Protein AF-A0A924XJH0-F1 (afdb_monomer_lite)

Foldseek 3Di:
DDDDDPDDPPPPPPPDDDPVNVVVVVVVVVVVLVVLVVVLVVVFADDPVVVVVCVVVVHDDTDADELVPQCPDPDPAHSRQQFADPVVRDSHAPPQTQWGHYPNDIFGDGPDPGGDDDD

pLDDT: mean 82.14, std 17.83, range [37.0, 98.0]

Secondary structure (DSSP, 8-state):
------------------HHHHHHHHHHHHHHHHHHHHHHHHHHSPPHHHHHHHHHTT--------HHHHTTSS--STTTT-EEBTTTTB--TTS--SEEEETTEEEES-TTT--B---

Structure (mmCIF, N/CA/C/O backbone):
data_AF-A0A924XJH0-F1
#
_entry.id   AF-A0A924XJH0-F1
#
loop_
_atom_site.group_PDB
_atom_site.id
_atom_site.type_symbol
_atom_site.label_atom_id
_atom_site.label_alt_id
_atom_site.label_comp_id
_atom_site.label_asym_id
_atom_site.label_entity_id
_atom_site.label_seq_id
_atom_site.pdbx_PDB_ins_code
_atom_site.Cartn_x
_atom_site.Cartn_y
_atom_site.Cartn_z
_atom_site.occupancy
_atom_site.B_iso_or_equiv
_atom_site.auth_seq_id
_atom_site.auth_comp_id
_atom_site.auth_asym_id
_atom_site.auth_atom_id
_atom_site.pdbx_PDB_model_num
ATOM 1 N N . MET A 1 1 ? -15.716 31.394 68.797 1.00 43.38 1 MET A N 1
ATOM 2 C CA . MET A 1 1 ? -15.976 32.170 67.557 1.00 43.38 1 MET A CA 1
ATOM 3 C C . MET A 1 1 ? -14.640 32.305 66.837 1.00 43.38 1 MET A C 1
ATOM 5 O O . MET A 1 1 ? -13.740 32.835 67.453 1.00 43.38 1 MET A O 1
ATOM 9 N N . LYS A 1 2 ? -14.359 31.819 65.630 1.00 39.81 2 LYS A N 1
ATOM 10 C CA . LYS A 1 2 ? -15.144 31.306 64.503 1.00 39.81 2 LYS A CA 1
ATOM 11 C C . LYS A 1 2 ? -14.285 30.222 63.829 1.00 39.81 2 LYS A C 1
ATOM 13 O O . LYS A 1 2 ? -13.094 30.437 63.633 1.00 39.81 2 LYS A O 1
ATOM 18 N N . LEU A 1 3 ? -14.887 29.084 63.495 1.00 43.22 3 LEU A N 1
ATOM 19 C CA . LEU A 1 3 ? -14.270 28.036 62.685 1.00 43.22 3 LEU A CA 1
ATOM 20 C C . LEU A 1 3 ? -14.500 28.417 61.211 1.00 43.22 3 LEU A C 1
ATOM 22 O O . LEU A 1 3 ? -15.648 28.465 60.773 1.00 43.22 3 LEU A O 1
ATOM 26 N N . PHE A 1 4 ? -13.447 28.763 60.469 1.00 45.06 4 PHE A N 1
ATOM 27 C CA . PHE A 1 4 ? -13.532 29.011 59.025 1.00 45.06 4 PHE A CA 1
ATOM 28 C C . PHE A 1 4 ? -13.363 27.676 58.293 1.00 45.06 4 PHE A C 1
ATOM 30 O O . PHE A 1 4 ? -12.250 27.195 58.103 1.00 45.06 4 PHE A O 1
ATOM 37 N N . ALA A 1 5 ? -14.479 27.059 57.910 1.00 48.72 5 ALA A N 1
ATOM 38 C CA . ALA A 1 5 ? -14.482 25.933 56.986 1.00 48.72 5 ALA A CA 1
ATOM 39 C C . ALA A 1 5 ? -14.410 26.481 55.553 1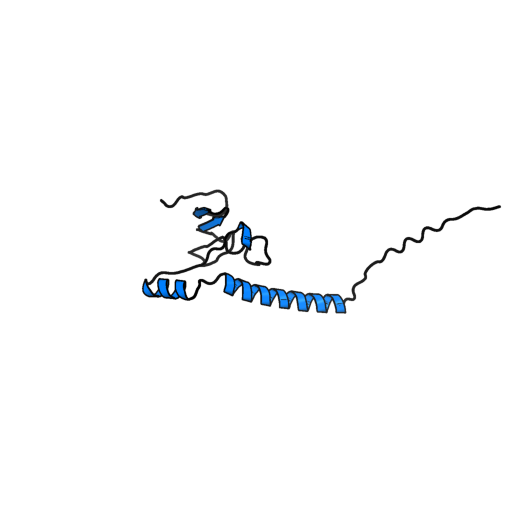.00 48.72 5 ALA A C 1
ATOM 41 O O . ALA A 1 5 ? -15.391 27.008 55.031 1.00 48.72 5 ALA A O 1
ATOM 42 N N . VAL A 1 6 ? -13.237 26.388 54.925 1.00 48.25 6 VAL A N 1
ATOM 43 C CA . VAL A 1 6 ? -13.082 26.623 53.485 1.00 48.25 6 VAL A CA 1
ATOM 44 C C . VAL A 1 6 ? -13.465 25.328 52.774 1.00 48.25 6 VAL A C 1
ATOM 46 O O . VAL A 1 6 ? -12.708 24.361 52.749 1.00 48.25 6 VAL A O 1
ATOM 49 N N . LEU A 1 7 ? -14.689 25.298 52.251 1.00 47.56 7 LEU A N 1
ATOM 50 C CA . LEU A 1 7 ? -15.220 24.208 51.443 1.00 47.56 7 LEU A CA 1
ATOM 51 C C . LEU A 1 7 ? -14.574 24.266 50.047 1.00 47.56 7 LEU A C 1
ATOM 53 O O . LEU A 1 7 ? -14.949 25.085 49.211 1.00 47.56 7 LEU A O 1
ATOM 57 N N . LEU A 1 8 ? -13.580 23.410 49.806 1.00 53.09 8 LEU A N 1
ATOM 58 C CA . LEU A 1 8 ? -12.998 23.175 48.483 1.00 53.09 8 LEU A CA 1
ATOM 59 C C . LEU A 1 8 ? -14.023 22.440 47.605 1.00 53.09 8 LEU A C 1
ATOM 61 O O . LEU A 1 8 ? -14.167 21.221 47.679 1.00 53.09 8 LEU A O 1
ATOM 65 N N . LEU A 1 9 ? -14.749 23.194 46.777 1.00 46.56 9 LEU A N 1
ATOM 66 C CA . LEU A 1 9 ? -15.644 22.653 45.756 1.00 46.56 9 LEU A CA 1
ATOM 67 C C . LEU A 1 9 ? -14.801 22.130 44.577 1.00 46.56 9 LEU A C 1
ATOM 69 O O . LEU A 1 9 ? -14.505 22.851 43.625 1.00 46.56 9 LEU A O 1
ATOM 73 N N . PHE A 1 10 ? -14.383 20.866 44.645 1.00 53.16 10 PHE A N 1
ATOM 74 C CA . PHE A 1 10 ? -13.844 20.148 43.489 1.00 53.16 10 PHE A CA 1
ATOM 75 C C . PHE A 1 10 ? -14.993 19.837 42.517 1.00 53.16 10 PHE A C 1
ATOM 77 O O . PHE A 1 10 ? -15.672 18.819 42.637 1.00 53.16 10 PHE A O 1
ATOM 84 N N . ILE A 1 11 ? -15.227 20.719 41.541 1.00 52.72 11 ILE A N 1
ATOM 85 C CA . ILE A 1 11 ? -16.097 20.421 40.395 1.00 52.72 11 ILE A CA 1
ATOM 86 C C . ILE A 1 11 ? -15.292 19.549 39.428 1.00 52.72 11 ILE A C 1
ATOM 88 O O . ILE A 1 11 ? -14.645 20.032 38.502 1.00 52.72 11 ILE A O 1
ATOM 92 N N . GLY A 1 12 ? -15.303 18.240 39.671 1.00 52.09 12 GLY A N 1
ATOM 93 C CA . GLY A 1 12 ? -14.865 17.259 38.687 1.00 52.09 12 GLY A CA 1
ATOM 94 C C . GLY A 1 12 ? -15.862 17.227 37.530 1.00 52.09 12 GLY A C 1
ATOM 95 O O . GLY A 1 12 ? -16.918 16.608 37.640 1.00 52.09 12 GLY A O 1
ATOM 96 N N . PHE A 1 13 ? -15.544 17.891 36.418 1.00 49.75 13 PHE A N 1
ATOM 97 C CA . PHE A 1 13 ? -16.281 17.745 35.162 1.00 49.75 13 PHE A CA 1
ATOM 98 C C . PHE A 1 13 ? -16.102 16.314 34.634 1.00 49.75 13 PHE A C 1
ATOM 100 O O . PHE A 1 13 ? -15.171 16.009 33.894 1.00 49.75 13 PHE A O 1
ATOM 107 N N . SER A 1 14 ? -17.004 15.412 35.017 1.00 55.25 14 SER A N 1
ATOM 108 C CA . SER A 1 14 ? -17.133 14.114 34.358 1.00 55.25 14 SER A CA 1
ATOM 109 C C . SER A 1 14 ? -17.872 14.333 33.041 1.00 55.25 14 SER A C 1
ATOM 111 O O . SER A 1 14 ? -19.095 14.470 33.026 1.00 55.25 14 SER A O 1
ATOM 113 N N . VAL A 1 15 ? -17.139 14.407 31.928 1.00 64.44 15 VAL A N 1
ATOM 114 C CA . VAL A 1 15 ? -17.736 14.477 30.586 1.00 64.44 15 VAL A CA 1
ATOM 115 C C . VAL A 1 15 ? -18.411 13.135 30.292 1.00 64.44 15 VAL A C 1
ATOM 117 O O . VAL A 1 15 ? -17.798 12.202 29.779 1.00 64.44 15 VAL A O 1
ATOM 120 N N . SER A 1 16 ? -19.688 13.014 30.650 1.00 72.62 16 SER A N 1
ATOM 121 C CA . SER A 1 16 ? -20.510 11.867 30.271 1.00 72.62 16 SER A CA 1
ATOM 122 C C . SER A 1 16 ? -21.034 12.080 28.854 1.00 72.62 16 SER A C 1
ATOM 124 O O . SER A 1 16 ? -21.908 12.909 28.614 1.00 72.62 16 SER A O 1
ATOM 126 N N . VAL A 1 17 ? -20.481 11.342 27.892 1.00 82.56 17 VAL A N 1
ATOM 127 C CA . VAL A 1 17 ? -20.972 11.318 26.507 1.00 82.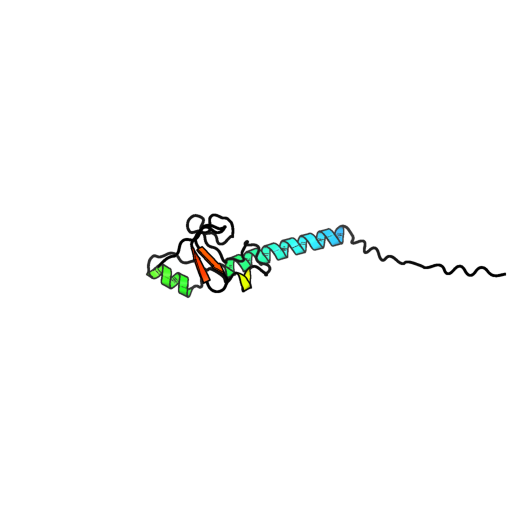56 17 VAL A CA 1
ATOM 128 C C . VAL A 1 17 ? -22.175 10.382 26.419 1.00 82.56 17 VAL A C 1
ATOM 130 O O . VAL A 1 17 ? -22.092 9.226 26.837 1.00 82.56 17 VAL A O 1
ATOM 133 N N . SER A 1 18 ? -23.285 10.860 25.846 1.00 91.12 18 SER A N 1
ATOM 134 C CA . SER A 1 18 ? -24.490 10.039 25.670 1.00 91.12 18 SER A CA 1
ATOM 135 C C . SER A 1 18 ? -24.223 8.815 24.781 1.00 91.12 18 SER A C 1
ATOM 137 O O . SER A 1 18 ? -23.398 8.868 23.863 1.00 91.12 18 SER A O 1
ATOM 139 N N . ALA A 1 19 ? -24.957 7.720 25.007 1.00 91.94 19 ALA A N 1
ATOM 140 C CA . ALA A 1 19 ? -24.873 6.527 24.160 1.00 91.94 19 ALA A CA 1
ATOM 141 C C . ALA A 1 19 ? -25.138 6.857 22.678 1.00 91.94 19 ALA A C 1
ATOM 143 O O . ALA A 1 19 ? -24.412 6.386 21.805 1.00 91.94 19 ALA A O 1
ATOM 144 N N . GLN A 1 20 ? -26.093 7.754 22.402 1.00 93.56 20 GLN A N 1
ATOM 145 C CA . GLN A 1 20 ? -26.399 8.211 21.045 1.00 93.56 20 GLN A CA 1
ATOM 146 C C . GLN A 1 20 ? -25.224 8.960 20.403 1.00 93.56 20 GLN A C 1
ATOM 148 O O . GLN A 1 20 ? -24.913 8.746 19.232 1.00 93.56 20 GLN A O 1
ATOM 153 N N . THR A 1 21 ? -24.553 9.836 21.155 1.00 95.25 21 THR A N 1
ATOM 154 C CA . THR A 1 21 ? -23.374 10.564 20.665 1.00 95.25 21 THR A CA 1
ATOM 155 C C . THR A 1 21 ? -22.229 9.600 20.354 1.00 95.25 21 THR A C 1
ATOM 157 O O . THR A 1 21 ? -21.586 9.736 19.315 1.00 95.25 21 THR A O 1
ATOM 160 N N . ARG A 1 22 ? -22.003 8.596 21.213 1.00 95.56 22 ARG A N 1
ATOM 161 C CA . ARG A 1 22 ? -20.997 7.547 20.986 1.00 95.56 22 ARG A CA 1
ATOM 162 C C . ARG A 1 22 ? -21.304 6.732 19.730 1.00 95.56 22 ARG A C 1
ATOM 164 O O . ARG A 1 22 ? -20.403 6.513 18.928 1.00 95.56 22 ARG A O 1
ATOM 171 N N . GLN A 1 23 ? -22.559 6.328 19.545 1.00 96.19 23 GLN A N 1
ATOM 172 C CA . GLN A 1 23 ? -22.982 5.545 18.386 1.00 96.19 23 GLN A CA 1
ATOM 173 C C . GLN A 1 23 ? -22.759 6.311 17.074 1.00 96.19 23 GLN A C 1
ATOM 175 O O . GLN A 1 23 ? -22.122 5.794 16.160 1.00 96.19 23 GLN A O 1
ATOM 180 N N . LYS A 1 24 ? -23.167 7.586 17.018 1.00 97.38 24 LYS A N 1
ATOM 181 C CA . LYS A 1 24 ? -22.909 8.453 15.855 1.00 97.38 24 LYS A CA 1
ATOM 182 C C . LYS A 1 24 ? -21.415 8.638 15.578 1.00 97.38 24 LYS A C 1
ATOM 184 O O . LYS A 1 24 ? -20.997 8.660 14.423 1.00 97.38 24 LYS A O 1
ATOM 189 N N . ALA A 1 25 ? -20.602 8.789 16.626 1.00 97.31 25 ALA A N 1
ATOM 190 C CA . ALA A 1 25 ? -19.153 8.906 16.477 1.00 97.31 25 ALA A CA 1
ATOM 191 C C . ALA A 1 25 ? -18.537 7.622 15.902 1.00 97.31 25 ALA A C 1
ATOM 193 O O . ALA A 1 25 ? -17.671 7.707 15.036 1.00 97.31 25 ALA A O 1
ATOM 194 N N . LEU A 1 26 ? -19.014 6.450 16.334 1.00 97.56 26 LEU A N 1
ATOM 195 C CA . LEU A 1 26 ? -18.563 5.155 15.827 1.00 97.56 26 LEU A CA 1
ATOM 196 C C . LEU A 1 26 ? -18.934 4.954 14.352 1.00 97.56 26 LEU A C 1
ATOM 198 O O . LEU A 1 26 ? -18.095 4.531 13.562 1.00 97.56 26 LEU A O 1
ATOM 202 N N . GLU A 1 27 ? -20.162 5.296 13.965 1.00 98.00 27 GLU A N 1
ATOM 203 C CA . GLU A 1 27 ? -20.605 5.242 12.566 1.00 98.00 27 GLU A CA 1
ATOM 204 C C . GLU A 1 27 ? -19.735 6.131 11.674 1.00 98.00 27 GLU A C 1
ATOM 206 O O . GLU A 1 27 ? -19.203 5.663 10.666 1.00 98.00 27 GLU A O 1
ATOM 211 N N . LYS A 1 28 ? -19.508 7.383 12.090 1.00 98.00 28 LYS A N 1
ATOM 212 C CA . LYS A 1 28 ? -18.630 8.312 11.370 1.00 98.00 28 LYS A CA 1
ATOM 213 C C . LYS A 1 28 ? -17.191 7.802 11.294 1.00 98.00 28 LYS A C 1
ATOM 215 O O . LYS A 1 28 ? -16.561 7.913 10.249 1.00 98.00 28 LYS A O 1
ATOM 220 N N . PHE A 1 29 ? -16.664 7.252 12.386 1.00 96.25 29 PHE A N 1
ATOM 221 C CA . PHE A 1 29 ? -15.314 6.693 12.424 1.00 96.25 29 PHE A CA 1
ATOM 222 C C . PHE A 1 29 ? -15.153 5.535 11.432 1.00 96.25 29 PHE A C 1
ATOM 224 O O . PHE A 1 29 ? -14.190 5.508 10.671 1.00 96.25 29 PHE A O 1
ATOM 231 N N . ASN A 1 30 ? -16.116 4.612 11.395 1.00 96.44 30 ASN A N 1
ATOM 232 C CA . ASN A 1 30 ? -16.090 3.480 10.471 1.00 96.44 30 ASN A CA 1
ATOM 233 C C . ASN A 1 30 ? -16.200 3.922 9.007 1.00 96.44 30 ASN A C 1
ATOM 235 O O . ASN A 1 30 ? -15.549 3.338 8.142 1.00 96.44 30 ASN A O 1
ATOM 239 N N . ASP A 1 31 ? -16.999 4.952 8.728 1.00 97.81 31 ASP A N 1
ATOM 240 C CA . ASP A 1 31 ? -17.096 5.506 7.380 1.00 97.81 31 ASP A CA 1
ATOM 241 C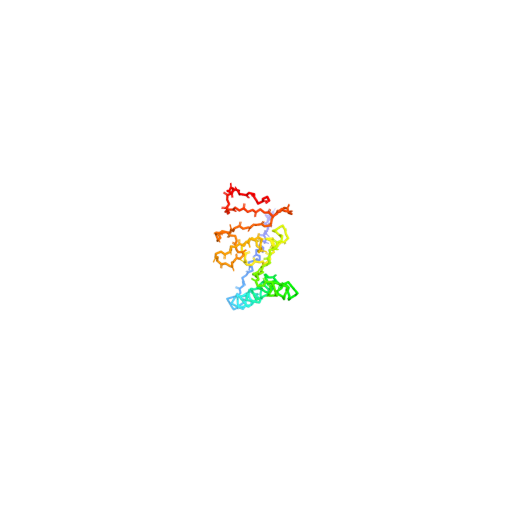 C . ASP A 1 31 ? -15.776 6.150 6.935 1.00 97.81 31 ASP A C 1
ATOM 243 O O . ASP A 1 31 ? -15.255 5.826 5.869 1.00 97.81 31 ASP A O 1
ATOM 247 N N . LEU A 1 32 ? -15.167 6.970 7.797 1.00 96.56 32 LEU A N 1
ATOM 248 C CA . LEU A 1 32 ? -13.854 7.566 7.540 1.00 96.56 32 LEU A CA 1
ATOM 249 C C . LEU A 1 32 ? -12.771 6.504 7.343 1.00 96.56 32 LEU A C 1
ATOM 251 O O . LEU A 1 32 ? -11.943 6.636 6.445 1.00 96.56 32 LEU A O 1
ATOM 255 N N . LYS A 1 33 ? -12.799 5.431 8.139 1.00 94.50 33 LYS A N 1
ATOM 256 C CA . LYS A 1 33 ? -11.883 4.302 7.983 1.00 94.50 33 LYS A CA 1
ATOM 257 C C . LYS A 1 33 ? -12.024 3.656 6.603 1.00 94.50 33 LYS A C 1
ATOM 259 O O . LYS A 1 33 ? -11.022 3.450 5.929 1.00 94.50 33 LYS A O 1
ATOM 264 N N . ARG A 1 34 ? -13.252 3.401 6.142 1.00 94.50 34 ARG A N 1
ATOM 265 C CA . ARG A 1 34 ? -13.498 2.841 4.803 1.00 94.50 34 ARG A CA 1
ATOM 266 C C . ARG A 1 34 ? -12.993 3.769 3.696 1.00 94.50 34 ARG A C 1
ATOM 268 O O . ARG A 1 34 ? -12.408 3.303 2.723 1.00 94.50 34 ARG A O 1
ATOM 275 N N . GLN A 1 35 ? -13.216 5.075 3.833 1.00 94.94 35 GLN A N 1
ATOM 276 C CA . GLN A 1 35 ? -12.705 6.054 2.872 1.00 94.94 35 GLN A CA 1
ATOM 277 C C . GLN A 1 35 ? -11.171 6.053 2.844 1.00 94.94 35 GLN A C 1
ATOM 279 O O . GLN A 1 35 ? -10.592 6.036 1.759 1.00 94.94 35 GLN A O 1
ATOM 284 N N . ALA A 1 36 ? -10.521 6.002 4.010 1.00 93.19 36 ALA A N 1
ATOM 285 C CA . ALA A 1 36 ? -9.069 5.901 4.114 1.00 93.19 36 ALA A CA 1
ATOM 286 C C . ALA A 1 36 ? -8.535 4.628 3.437 1.00 93.19 36 ALA A C 1
ATOM 288 O O . ALA A 1 36 ? -7.618 4.727 2.630 1.00 93.19 36 ALA A O 1
ATOM 289 N N . GLU A 1 37 ? -9.164 3.469 3.660 1.00 91.88 37 GLU A N 1
ATOM 290 C CA . GLU A 1 37 ? -8.787 2.199 3.016 1.00 91.88 37 GLU A CA 1
ATOM 291 C C . GLU A 1 37 ? -8.880 2.257 1.479 1.00 91.88 37 GLU A C 1
ATOM 293 O O . GLU A 1 37 ? -8.060 1.664 0.776 1.00 91.88 37 GLU A O 1
ATOM 298 N N . ILE A 1 38 ? -9.871 2.968 0.926 1.00 94.75 38 ILE A N 1
ATOM 299 C CA . ILE A 1 38 ? -9.995 3.162 -0.529 1.00 94.75 38 ILE A CA 1
ATOM 300 C C . ILE A 1 38 ? -8.854 4.039 -1.051 1.00 94.75 38 ILE A C 1
ATOM 302 O O . ILE A 1 38 ? -8.232 3.697 -2.056 1.00 94.75 38 ILE A O 1
ATOM 306 N N . GLN A 1 39 ? -8.573 5.155 -0.375 1.00 95.06 39 GLN A N 1
ATOM 307 C CA . GLN A 1 39 ? -7.501 6.067 -0.783 1.00 95.06 39 GLN A CA 1
ATOM 308 C C . GLN A 1 39 ? -6.127 5.407 -0.670 1.00 95.06 39 GLN A C 1
ATOM 310 O O . GLN A 1 39 ? -5.307 5.530 -1.574 1.00 95.06 39 GLN A O 1
ATOM 315 N N . GLU A 1 40 ? -5.895 4.646 0.393 1.00 93.31 40 GLU A N 1
ATOM 316 C CA . GLU A 1 40 ? -4.668 3.883 0.592 1.00 93.31 40 GLU A CA 1
ATOM 317 C C . GLU A 1 40 ? -4.412 2.903 -0.554 1.00 93.31 40 GLU A C 1
ATOM 319 O O . GLU A 1 40 ? -3.315 2.892 -1.111 1.00 93.31 40 GLU A O 1
ATOM 324 N N . LYS A 1 41 ? -5.431 2.149 -0.989 1.00 92.31 41 LYS A N 1
ATOM 325 C CA . LYS A 1 41 ? -5.300 1.263 -2.156 1.00 92.31 41 LYS A CA 1
ATOM 326 C C . LYS A 1 41 ? -4.862 2.022 -3.403 1.00 92.31 41 LYS A C 1
ATOM 328 O O . LYS A 1 41 ? -3.997 1.534 -4.116 1.00 92.31 41 LYS A O 1
ATOM 333 N N . ILE A 1 42 ? -5.417 3.208 -3.651 1.00 94.38 42 ILE A N 1
ATOM 334 C CA . ILE A 1 42 ? -5.026 4.050 -4.791 1.00 94.38 42 ILE A CA 1
ATOM 335 C C . ILE A 1 42 ? -3.567 4.502 -4.653 1.00 94.38 42 ILE A C 1
ATOM 337 O O . ILE A 1 42 ? -2.815 4.451 -5.623 1.00 94.38 42 ILE A O 1
ATOM 341 N N . ILE A 1 43 ? -3.140 4.897 -3.450 1.00 93.50 43 ILE A N 1
ATOM 342 C CA . ILE A 1 43 ? -1.757 5.317 -3.194 1.00 93.50 43 ILE A CA 1
ATOM 343 C C . ILE A 1 43 ? -0.770 4.155 -3.391 1.00 93.50 43 ILE A C 1
ATOM 345 O O . ILE A 1 43 ? 0.348 4.387 -3.844 1.00 93.50 43 ILE A O 1
ATOM 349 N N . LEU A 1 44 ? -1.164 2.914 -3.106 1.00 93.38 44 LEU A N 1
ATOM 350 C CA . LEU A 1 44 ? -0.321 1.727 -3.294 1.00 93.38 44 LEU A CA 1
ATOM 351 C C . LEU A 1 44 ? -0.277 1.210 -4.743 1.00 93.38 44 LEU A C 1
ATOM 353 O O . LEU A 1 44 ? 0.550 0.353 -5.053 1.00 93.38 44 LEU A O 1
ATOM 357 N N . LEU A 1 45 ? -1.126 1.711 -5.644 1.00 94.38 45 LEU A N 1
ATOM 358 C CA . LEU A 1 45 ? -1.073 1.329 -7.055 1.00 94.38 45 LEU A CA 1
ATOM 359 C C . LEU A 1 45 ? 0.091 2.024 -7.783 1.00 94.38 45 LEU A C 1
ATOM 361 O O . LEU A 1 45 ? 0.405 3.172 -7.470 1.00 94.38 45 LEU A O 1
ATOM 365 N N . PRO A 1 46 ? 0.718 1.372 -8.778 1.00 95.19 46 PRO A N 1
ATOM 366 C CA . PRO A 1 46 ? 1.648 2.026 -9.701 1.00 95.19 46 PRO A CA 1
ATOM 367 C C . PRO A 1 46 ? 1.015 3.215 -10.436 1.00 95.19 46 PRO A C 1
ATOM 369 O O . PRO A 1 46 ? -0.207 3.285 -10.580 1.00 95.19 46 PRO A O 1
ATOM 372 N N . GLU A 1 47 ? 1.838 4.135 -10.950 1.00 96.12 47 GLU A N 1
ATOM 373 C CA . GLU A 1 47 ? 1.331 5.158 -11.873 1.00 96.12 47 GLU A CA 1
ATOM 374 C C . GLU A 1 47 ? 0.952 4.524 -13.215 1.00 96.12 47 GLU A C 1
ATOM 376 O O . GLU A 1 47 ? 1.557 3.540 -13.642 1.00 96.12 47 GLU A O 1
ATOM 381 N N . GLU A 1 48 ? -0.007 5.130 -13.918 1.00 96.75 48 GLU A N 1
ATOM 382 C CA . GLU A 1 48 ? -0.458 4.681 -15.243 1.00 96.75 48 GLU A CA 1
ATOM 383 C C . GLU A 1 48 ? 0.713 4.526 -16.225 1.00 96.75 48 GLU A C 1
ATOM 385 O O . GLU A 1 48 ? 0.845 3.499 -16.884 1.00 96.75 48 GLU A O 1
ATOM 390 N N . LYS A 1 49 ? 1.647 5.486 -16.231 1.00 97.38 49 LYS A N 1
ATOM 391 C CA . LYS A 1 49 ? 2.841 5.438 -17.090 1.00 97.38 49 LYS A CA 1
ATOM 392 C C . LYS A 1 49 ? 3.734 4.218 -16.808 1.00 97.38 49 LYS A C 1
ATOM 394 O O . LYS A 1 49 ? 4.302 3.649 -17.741 1.00 97.38 49 LYS A O 1
ATOM 399 N N . ASP A 1 50 ? 3.867 3.825 -15.538 1.00 97.00 50 ASP A N 1
ATOM 400 C CA . ASP A 1 50 ? 4.717 2.707 -15.122 1.00 97.00 50 ASP A CA 1
ATOM 401 C C . ASP A 1 50 ? 4.032 1.384 -15.479 1.00 97.00 50 ASP A C 1
ATOM 403 O O . ASP A 1 50 ? 4.672 0.451 -15.963 1.00 97.00 50 ASP A O 1
ATOM 407 N N . PHE A 1 51 ? 2.708 1.334 -15.310 1.00 96.12 51 PHE A N 1
ATOM 408 C CA . PHE A 1 51 ? 1.876 0.211 -15.727 1.00 96.12 51 PHE A CA 1
ATOM 409 C C . PHE A 1 51 ? 1.909 -0.014 -17.243 1.00 96.12 51 PHE A C 1
ATOM 411 O O . PHE A 1 51 ? 2.117 -1.143 -17.696 1.00 96.12 51 PHE A O 1
ATOM 418 N N . ASP A 1 52 ? 1.788 1.048 -18.036 1.00 97.50 52 ASP A N 1
ATOM 419 C CA . ASP A 1 52 ? 1.881 0.979 -19.495 1.00 97.50 52 ASP A CA 1
ATOM 420 C C . ASP A 1 52 ? 3.263 0.511 -19.959 1.00 97.50 52 ASP A C 1
ATOM 422 O O . ASP A 1 52 ? 3.381 -0.307 -20.879 1.00 97.50 52 ASP A O 1
ATOM 426 N N . ALA A 1 53 ? 4.328 1.013 -19.327 1.00 97.31 53 ALA A N 1
ATOM 427 C CA . ALA A 1 53 ? 5.698 0.607 -19.625 1.00 97.31 53 ALA A CA 1
ATOM 428 C C . ALA A 1 53 ? 5.935 -0.876 -19.303 1.00 97.31 53 ALA A C 1
ATOM 430 O O . ALA A 1 53 ? 6.520 -1.592 -20.119 1.00 97.31 53 ALA A O 1
ATOM 431 N N . ALA A 1 54 ? 5.442 -1.341 -18.154 1.00 96.69 54 ALA A N 1
ATOM 432 C CA . ALA A 1 54 ? 5.537 -2.734 -17.734 1.00 96.69 54 ALA A CA 1
ATOM 433 C C . ALA A 1 54 ? 4.752 -3.668 -18.667 1.00 96.69 54 ALA A C 1
ATOM 435 O O . ALA A 1 54 ? 5.270 -4.698 -19.103 1.00 96.69 54 ALA A O 1
ATOM 436 N N . THR A 1 55 ? 3.545 -3.259 -19.068 1.00 96.75 55 THR A N 1
ATOM 437 C CA . THR A 1 55 ? 2.690 -4.015 -19.994 1.00 96.75 55 THR A CA 1
ATOM 438 C C . THR A 1 55 ? 3.369 -4.214 -21.348 1.00 96.75 55 THR A C 1
ATOM 440 O O . THR A 1 55 ? 3.403 -5.330 -21.863 1.00 96.75 55 THR A O 1
ATOM 443 N N . LYS A 1 56 ? 3.986 -3.164 -21.908 1.00 97.69 56 LYS A N 1
ATOM 444 C CA . LYS A 1 56 ? 4.739 -3.251 -23.176 1.00 97.69 56 LYS A CA 1
ATOM 445 C C . LYS A 1 56 ? 5.913 -4.229 -23.109 1.00 97.69 56 LYS A C 1
ATOM 447 O O . LYS A 1 56 ? 6.277 -4.808 -24.127 1.00 97.69 56 LYS A O 1
ATOM 452 N N . GLN A 1 57 ? 6.503 -4.397 -21.929 1.00 97.31 57 GLN A N 1
ATOM 453 C CA . GLN A 1 57 ? 7.634 -5.295 -21.690 1.00 97.31 57 GLN A CA 1
ATOM 454 C C . GLN A 1 57 ? 7.204 -6.686 -21.205 1.00 97.31 57 GLN A C 1
ATOM 456 O O . GLN A 1 57 ? 8.060 -7.538 -20.984 1.00 97.31 57 GLN A O 1
ATOM 461 N N . ASN A 1 58 ? 5.896 -6.933 -21.059 1.00 96.75 58 ASN A N 1
ATOM 462 C CA . ASN A 1 58 ? 5.344 -8.163 -20.496 1.00 96.75 58 ASN A CA 1
ATOM 463 C C . ASN A 1 58 ? 5.920 -8.497 -19.102 1.00 96.75 58 ASN A C 1
ATOM 465 O O . ASN A 1 58 ? 6.250 -9.646 -18.807 1.00 96.75 58 ASN A O 1
ATOM 469 N N . VAL A 1 59 ? 6.055 -7.479 -18.244 1.00 95.19 59 VAL A N 1
ATOM 470 C CA . VAL A 1 59 ? 6.508 -7.616 -16.851 1.00 95.19 59 VAL A CA 1
ATOM 471 C C . VAL A 1 59 ? 5.451 -7.104 -15.873 1.00 95.19 59 VAL A C 1
ATOM 473 O O . VAL A 1 59 ? 4.575 -6.318 -16.229 1.00 95.19 59 VAL A O 1
ATOM 476 N N . GLY A 1 60 ? 5.525 -7.559 -14.621 1.00 91.94 60 GLY A N 1
ATOM 477 C CA . GLY A 1 60 ? 4.711 -7.016 -13.533 1.00 91.94 60 GLY A CA 1
ATOM 478 C C . GLY A 1 60 ? 5.287 -5.708 -12.991 1.00 91.94 60 GLY A C 1
ATOM 479 O O . GLY A 1 60 ? 6.496 -5.490 -13.040 1.00 91.94 60 GLY A O 1
ATOM 480 N N . VAL A 1 61 ? 4.426 -4.862 -12.427 1.00 95.12 61 VAL A N 1
ATOM 481 C CA . VAL A 1 61 ? 4.822 -3.633 -11.730 1.00 95.12 61 VAL A CA 1
ATOM 482 C C . VAL A 1 61 ? 4.107 -3.531 -10.388 1.00 95.12 61 VAL A C 1
ATOM 484 O O . VAL A 1 61 ? 2.951 -3.932 -10.247 1.00 95.12 61 VAL A O 1
ATOM 487 N N . PHE A 1 62 ? 4.806 -2.997 -9.395 1.00 93.94 62 PHE A N 1
ATOM 488 C CA . PHE A 1 62 ? 4.281 -2.693 -8.071 1.00 93.94 62 PHE A CA 1
ATOM 489 C C . PHE A 1 62 ? 4.923 -1.401 -7.563 1.00 93.94 62 PHE A C 1
ATOM 491 O O . PHE A 1 62 ? 5.949 -0.960 -8.082 1.00 93.94 62 PHE A O 1
ATOM 498 N N . ARG A 1 63 ? 4.309 -0.789 -6.550 1.00 94.38 63 ARG A N 1
ATOM 499 C CA . ARG A 1 63 ? 4.837 0.397 -5.878 1.00 94.38 63 ARG A CA 1
ATOM 500 C C . ARG A 1 63 ? 5.313 0.015 -4.483 1.00 94.38 63 ARG A C 1
ATOM 502 O O . ARG A 1 63 ? 4.625 -0.710 -3.768 1.00 94.38 63 ARG A O 1
ATOM 509 N N . ILE A 1 64 ? 6.471 0.543 -4.109 1.00 92.88 64 ILE A N 1
ATOM 510 C CA . ILE A 1 64 ? 7.013 0.471 -2.755 1.00 92.88 64 ILE A CA 1
ATOM 511 C C . ILE A 1 64 ? 7.188 1.897 -2.231 1.00 92.88 64 ILE A C 1
ATOM 513 O O . ILE A 1 64 ? 7.612 2.787 -2.973 1.00 92.88 64 ILE A O 1
ATOM 517 N N . LEU A 1 65 ? 6.795 2.134 -0.983 1.00 93.69 65 LEU A N 1
ATOM 518 C CA . LEU A 1 65 ? 6.778 3.465 -0.378 1.00 93.69 65 LEU A CA 1
ATOM 519 C C . LEU A 1 65 ? 7.871 3.602 0.693 1.00 93.69 65 LEU A C 1
ATOM 521 O O . LEU A 1 65 ? 8.101 2.656 1.438 1.00 93.69 65 LEU A O 1
ATOM 525 N N . PRO A 1 66 ? 8.546 4.759 0.825 1.00 92.62 66 PRO A N 1
ATOM 526 C CA . PRO A 1 66 ? 9.537 4.961 1.879 1.00 92.62 66 PRO A CA 1
ATOM 527 C C . PRO A 1 66 ? 8.932 4.830 3.280 1.00 92.62 66 PRO A C 1
ATOM 529 O O . PRO A 1 66 ? 8.080 5.633 3.681 1.00 92.62 66 PRO A O 1
ATOM 532 N N . ARG A 1 67 ? 9.406 3.852 4.057 1.00 91.00 67 ARG A N 1
ATOM 533 C CA . ARG A 1 67 ? 8.872 3.553 5.391 1.00 91.00 67 ARG A CA 1
ATOM 534 C C . ARG A 1 67 ? 8.830 4.774 6.310 1.00 91.00 67 ARG A C 1
ATOM 536 O O . ARG A 1 67 ? 7.842 5.004 7.000 1.00 91.00 67 ARG A O 1
ATOM 543 N N . GLU A 1 68 ? 9.872 5.598 6.297 1.00 90.44 68 GLU A N 1
ATOM 544 C CA . GLU A 1 68 ? 10.019 6.750 7.197 1.00 90.44 68 GLU A CA 1
ATOM 545 C C . GLU A 1 68 ? 8.938 7.816 6.994 1.00 90.44 68 GLU A C 1
ATOM 547 O O . GLU A 1 68 ? 8.666 8.592 7.915 1.00 90.44 68 GLU A O 1
ATOM 552 N N . ILE A 1 69 ? 8.348 7.848 5.796 1.00 90.12 69 ILE A N 1
ATOM 553 C CA . ILE A 1 69 ? 7.320 8.803 5.388 1.00 90.12 69 ILE A CA 1
ATOM 554 C C . ILE A 1 69 ? 5.928 8.223 5.658 1.00 90.12 69 ILE A C 1
ATOM 556 O O . ILE A 1 69 ? 5.078 8.919 6.213 1.00 90.12 69 ILE A O 1
ATOM 560 N N . TYR A 1 70 ? 5.697 6.955 5.302 1.00 90.62 70 TYR A N 1
ATOM 561 C CA . TYR A 1 70 ? 4.346 6.387 5.238 1.00 90.62 70 TYR A CA 1
ATOM 562 C C . TYR A 1 70 ? 3.962 5.488 6.433 1.00 90.62 70 TYR A C 1
ATOM 564 O O . TYR A 1 70 ? 2.778 5.403 6.751 1.00 90.62 70 TYR A O 1
ATOM 572 N N . ASP A 1 71 ? 4.914 4.902 7.176 1.00 87.12 71 ASP A N 1
ATOM 573 C CA . ASP A 1 71 ? 4.638 4.027 8.345 1.00 87.12 71 ASP A CA 1
ATOM 574 C C . ASP A 1 71 ? 4.087 4.803 9.559 1.00 87.12 71 ASP A C 1
ATOM 576 O O . ASP A 1 71 ? 3.426 4.252 10.432 1.00 87.12 71 ASP A O 1
ATOM 580 N N . LYS A 1 72 ? 4.335 6.117 9.624 1.00 82.19 72 LYS A N 1
ATOM 581 C CA . LYS A 1 72 ? 3.857 6.990 10.716 1.00 82.19 72 LYS A CA 1
ATOM 582 C C . LYS A 1 72 ? 2.465 7.586 10.457 1.00 82.19 72 LYS A C 1
ATOM 584 O O . LYS A 1 72 ? 1.986 8.376 11.269 1.00 82.19 72 LYS A O 1
ATOM 589 N N . GLY A 1 73 ? 1.864 7.283 9.306 1.00 75.88 73 GLY A N 1
ATOM 590 C CA . GLY A 1 73 ? 0.616 7.882 8.840 1.00 75.88 73 GLY A CA 1
ATOM 591 C C . GLY A 1 73 ? -0.646 7.126 9.262 1.00 75.88 73 GLY A C 1
ATOM 592 O O . GLY A 1 73 ? -0.628 6.254 10.123 1.00 75.88 73 GLY A O 1
ATOM 593 N N . LEU A 1 74 ? -1.760 7.461 8.606 1.00 75.81 74 LEU A N 1
ATOM 594 C CA . LEU A 1 74 ? -3.053 6.770 8.740 1.00 75.81 74 LEU A CA 1
ATOM 595 C C . LEU A 1 74 ? -3.154 5.512 7.855 1.00 75.81 74 LEU A C 1
ATOM 597 O O . LEU A 1 74 ? -4.261 5.054 7.582 1.00 75.81 74 LEU A O 1
ATOM 601 N N . PHE A 1 75 ? -2.023 4.989 7.375 1.00 86.31 75 PHE A N 1
ATOM 602 C CA . PHE A 1 75 ? -2.001 3.768 6.576 1.00 86.31 75 PHE A CA 1
ATOM 603 C C . PHE A 1 75 ? -2.424 2.589 7.448 1.00 86.31 75 PHE A C 1
ATOM 605 O O . PHE A 1 75 ? -1.903 2.384 8.547 1.00 86.31 75 PHE A O 1
ATOM 612 N N . MET A 1 76 ? -3.400 1.835 6.962 1.00 87.06 76 MET A N 1
ATOM 613 C CA . MET A 1 76 ? -3.871 0.614 7.594 1.00 87.06 76 MET A CA 1
ATOM 614 C C . MET A 1 76 ? -2.945 -0.565 7.264 1.00 87.06 76 MET A C 1
ATOM 616 O O . MET A 1 76 ? -2.845 -1.497 8.063 1.00 87.06 76 MET A O 1
ATOM 620 N N . THR A 1 77 ? -2.254 -0.517 6.120 1.00 88.25 77 THR A N 1
ATOM 621 C CA . THR A 1 77 ? -1.201 -1.452 5.718 1.00 88.25 77 THR A CA 1
ATOM 622 C C . THR A 1 77 ? -0.009 -1.307 6.649 1.00 88.25 77 THR A C 1
ATOM 624 O O . THR A 1 77 ? 0.590 -0.236 6.794 1.00 88.25 77 THR A O 1
ATOM 627 N N . ARG A 1 78 ? 0.372 -2.414 7.284 1.00 87.94 78 ARG A N 1
ATOM 628 C CA . ARG A 1 78 ? 1.470 -2.417 8.255 1.00 87.94 78 ARG A CA 1
ATOM 629 C C . ARG A 1 78 ? 2.783 -2.140 7.527 1.00 87.94 78 ARG A C 1
ATOM 631 O O . ARG A 1 78 ? 3.102 -2.830 6.563 1.00 87.94 78 ARG A O 1
ATOM 638 N N . GLY A 1 79 ? 3.561 -1.164 7.993 1.00 88.94 79 GLY A N 1
ATOM 639 C CA . GLY A 1 79 ? 4.759 -0.719 7.282 1.00 88.94 79 GLY A CA 1
ATOM 640 C C . GLY A 1 79 ? 4.483 0.312 6.184 1.00 88.94 79 GLY A C 1
ATOM 641 O O . GLY A 1 79 ? 5.406 0.656 5.453 1.00 88.94 79 GLY A O 1
ATOM 642 N N . GLY A 1 80 ? 3.242 0.791 6.030 1.00 91.75 80 GLY A N 1
ATOM 643 C CA . GLY A 1 80 ? 2.897 1.896 5.131 1.00 91.75 80 GLY A CA 1
ATOM 644 C C . GLY A 1 80 ? 3.178 1.630 3.650 1.00 91.75 80 GLY A C 1
ATOM 645 O O . GLY A 1 80 ? 3.473 2.566 2.915 1.00 91.75 80 GLY A O 1
ATOM 646 N N . GLY A 1 81 ? 3.156 0.365 3.213 1.00 92.88 81 GLY A N 1
ATOM 647 C CA . GLY A 1 81 ? 3.497 -0.020 1.838 1.00 92.88 81 GLY A CA 1
ATOM 648 C C . GLY A 1 81 ? 4.997 -0.090 1.542 1.00 92.88 81 GLY A C 1
ATOM 649 O O . GLY A 1 81 ? 5.390 -0.157 0.378 1.00 92.88 81 GLY A O 1
ATOM 650 N N . ALA A 1 82 ? 5.842 -0.070 2.572 1.00 93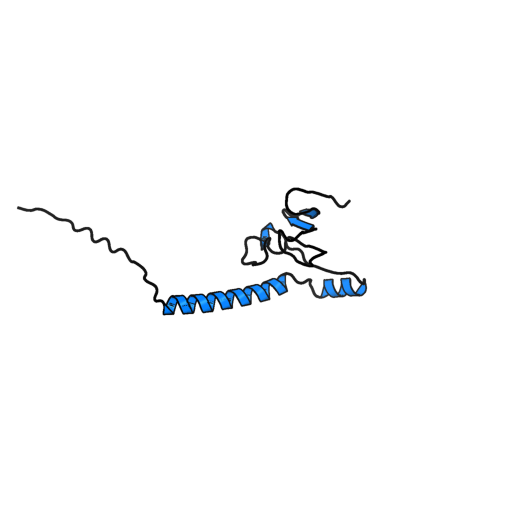.31 82 ALA A N 1
ATOM 651 C CA . ALA A 1 82 ? 7.291 -0.190 2.438 1.00 93.31 82 ALA A CA 1
ATOM 652 C C . ALA A 1 82 ? 7.789 -1.613 2.192 1.00 93.31 82 ALA A C 1
ATOM 654 O O . ALA A 1 82 ? 8.993 -1.827 2.123 1.00 93.31 82 ALA A O 1
ATOM 655 N N . TYR A 1 83 ? 6.883 -2.579 2.080 1.00 91.62 83 TYR A N 1
ATOM 656 C CA . TYR A 1 83 ? 7.185 -3.991 1.907 1.00 91.62 83 TYR A CA 1
ATOM 657 C C . TYR A 1 83 ? 6.518 -4.497 0.636 1.00 91.62 83 TYR A C 1
ATOM 659 O O . TYR A 1 83 ? 5.524 -3.926 0.196 1.00 91.62 83 TYR A O 1
ATOM 667 N N . TYR A 1 84 ? 7.034 -5.576 0.054 1.00 91.75 84 TYR A N 1
ATOM 668 C CA . TYR A 1 84 ? 6.329 -6.298 -1.002 1.00 91.75 84 TYR A CA 1
ATOM 669 C C . TYR A 1 84 ? 6.628 -7.793 -0.948 1.00 91.75 84 TYR A C 1
ATOM 671 O O . TYR A 1 84 ? 7.781 -8.194 -0.799 1.00 91.75 84 TYR A O 1
ATOM 679 N N . SER A 1 85 ? 5.586 -8.613 -1.078 1.00 88.62 85 SER A N 1
ATOM 680 C CA . SER A 1 85 ? 5.690 -10.054 -1.312 1.00 88.62 85 SER A CA 1
ATOM 681 C C . SER A 1 85 ? 5.285 -10.367 -2.749 1.00 88.62 85 SER A C 1
ATOM 683 O O . SER A 1 85 ? 4.152 -10.087 -3.143 1.00 88.62 85 SER A O 1
ATOM 685 N N . PHE A 1 86 ? 6.166 -10.992 -3.526 1.00 87.69 86 PHE A N 1
ATOM 686 C CA . PHE A 1 86 ? 5.866 -11.453 -4.884 1.00 87.69 86 PHE A CA 1
ATOM 687 C C . PHE A 1 86 ? 4.901 -12.635 -4.885 1.00 87.69 86 PHE A C 1
ATOM 689 O O . PHE A 1 86 ? 4.056 -12.741 -5.777 1.00 87.69 86 PHE A O 1
ATOM 696 N N . GLN A 1 87 ? 5.003 -13.509 -3.879 1.00 87.62 87 GLN A N 1
ATOM 697 C CA . GLN A 1 87 ? 4.119 -14.663 -3.739 1.00 87.62 87 GLN A CA 1
ATOM 698 C C . GLN A 1 87 ? 2.682 -14.223 -3.447 1.00 87.62 87 GLN A C 1
ATOM 700 O O . GLN A 1 87 ? 1.743 -14.712 -4.075 1.00 87.62 87 GLN A O 1
ATOM 705 N N . LEU A 1 88 ? 2.513 -13.302 -2.494 1.00 88.56 88 LEU A N 1
ATOM 706 C CA . LEU A 1 88 ? 1.196 -12.857 -2.036 1.00 88.56 88 LEU A CA 1
ATOM 707 C C . LEU A 1 88 ? 0.676 -11.629 -2.791 1.00 88.56 88 LEU A C 1
ATOM 709 O O . LEU A 1 88 ? -0.501 -11.300 -2.663 1.00 88.56 88 LEU A O 1
ATOM 713 N N . LYS A 1 89 ? 1.532 -10.962 -3.575 1.00 89.62 89 LYS A N 1
ATOM 714 C CA . LYS A 1 89 ? 1.246 -9.691 -4.261 1.00 89.62 89 LYS A CA 1
ATOM 715 C C . LYS A 1 89 ? 0.703 -8.629 -3.297 1.00 89.62 89 LYS A C 1
ATOM 717 O O . LYS A 1 89 ? -0.258 -7.930 -3.611 1.00 89.62 89 LYS A O 1
ATOM 722 N N . ALA A 1 90 ? 1.307 -8.545 -2.112 1.00 87.62 90 ALA A N 1
ATOM 723 C CA . ALA A 1 90 ? 0.839 -7.726 -0.995 1.00 87.62 90 ALA A CA 1
ATOM 724 C C . ALA A 1 90 ? 1.969 -6.872 -0.413 1.00 87.62 90 ALA A C 1
ATOM 726 O O . ALA A 1 90 ? 3.117 -7.319 -0.367 1.00 87.62 90 ALA A O 1
ATOM 727 N N . SER A 1 91 ? 1.626 -5.672 0.067 1.00 88.69 91 SER A N 1
ATOM 728 C CA . SER A 1 91 ? 2.597 -4.673 0.544 1.00 88.69 91 SER A CA 1
ATOM 729 C C . SER A 1 91 ? 2.707 -4.554 2.071 1.00 88.69 91 SER A C 1
ATOM 731 O O . SER A 1 91 ? 3.254 -3.584 2.595 1.00 88.69 91 SER A O 1
ATOM 733 N N .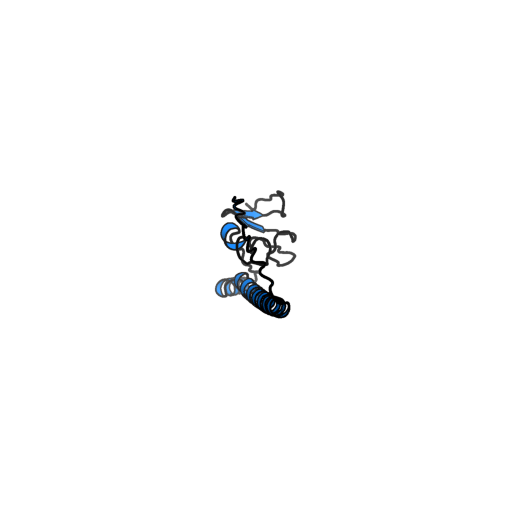 ASP A 1 92 ? 2.157 -5.529 2.794 1.00 84.94 92 ASP A N 1
ATOM 734 C CA . ASP A 1 92 ? 2.115 -5.540 4.255 1.00 84.94 92 ASP A CA 1
ATOM 735 C C . ASP A 1 92 ? 3.380 -6.145 4.871 1.00 84.94 92 ASP A C 1
ATOM 737 O O . ASP A 1 92 ? 3.862 -7.209 4.466 1.00 84.94 92 ASP A O 1
ATOM 741 N N . TYR A 1 93 ? 3.857 -5.516 5.941 1.00 82.00 93 TYR A N 1
ATOM 742 C CA . TYR A 1 93 ? 4.899 -6.071 6.792 1.00 82.00 93 TYR A CA 1
ATOM 743 C C . TYR A 1 93 ? 4.439 -7.338 7.529 1.00 82.00 93 TYR A C 1
ATOM 745 O O . TYR A 1 93 ? 3.408 -7.353 8.209 1.00 82.00 93 TYR A O 1
ATOM 753 N N . GLY A 1 94 ? 5.280 -8.375 7.493 1.00 76.25 94 GLY A N 1
ATOM 754 C CA . GLY A 1 94 ? 5.069 -9.642 8.205 1.00 76.25 94 GLY A CA 1
ATOM 755 C C . GLY A 1 94 ? 4.379 -10.728 7.376 1.00 76.25 94 GLY A C 1
ATOM 756 O O . GLY A 1 94 ? 4.228 -11.846 7.860 1.00 76.25 94 GLY A O 1
ATOM 757 N N . ASN A 1 95 ? 4.031 -10.433 6.123 1.00 75.88 95 ASN A N 1
ATOM 758 C CA . ASN A 1 95 ? 3.425 -11.376 5.185 1.00 75.88 95 ASN A CA 1
ATOM 759 C C . ASN A 1 95 ? 4.464 -11.897 4.184 1.00 75.88 95 ASN A C 1
ATOM 761 O O . ASN A 1 95 ? 4.356 -11.619 2.994 1.00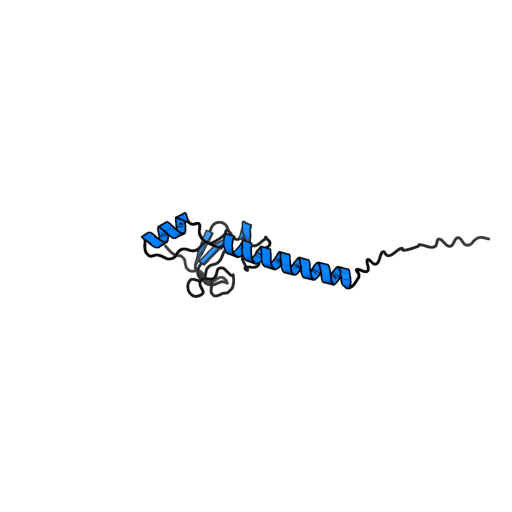 75.88 95 ASN A O 1
ATOM 765 N N . ALA A 1 96 ? 5.489 -12.612 4.668 1.00 77.62 96 ALA A N 1
ATOM 766 C CA . ALA A 1 96 ? 6.556 -13.177 3.825 1.00 77.62 96 ALA A CA 1
ATOM 767 C C . ALA A 1 96 ? 7.106 -12.164 2.796 1.00 77.62 96 ALA A C 1
ATOM 769 O O . ALA A 1 96 ? 7.219 -12.457 1.609 1.00 77.62 96 ALA A O 1
ATOM 770 N N . SER A 1 97 ? 7.355 -10.933 3.255 1.00 78.62 97 SER A N 1
ATOM 771 C CA . SER A 1 97 ? 7.844 -9.848 2.409 1.00 78.62 97 SER A CA 1
ATOM 772 C C . SER A 1 97 ? 9.228 -10.204 1.869 1.00 78.62 97 SER A C 1
ATOM 774 O O . SER A 1 97 ? 10.112 -10.589 2.636 1.00 78.62 97 SER A O 1
ATOM 776 N N . ASP A 1 98 ? 9.393 -10.067 0.559 1.00 81.44 98 ASP A N 1
ATOM 777 C CA . ASP A 1 98 ? 10.626 -10.378 -0.162 1.00 81.44 98 ASP A CA 1
ATOM 778 C C . ASP A 1 98 ? 11.552 -9.156 -0.235 1.00 81.44 98 ASP A C 1
ATOM 780 O O . ASP A 1 98 ? 12.776 -9.294 -0.220 1.00 81.44 98 ASP A O 1
ATOM 784 N N . ILE A 1 99 ? 10.956 -7.959 -0.306 1.00 89.12 99 ILE A N 1
ATOM 785 C CA . ILE A 1 99 ? 11.647 -6.674 -0.459 1.00 89.12 99 ILE A CA 1
ATOM 786 C C . ILE A 1 99 ? 11.101 -5.668 0.552 1.00 89.12 99 ILE A C 1
ATOM 788 O O . ILE A 1 99 ? 9.900 -5.658 0.844 1.00 89.12 99 ILE A O 1
ATOM 792 N N . GLU A 1 100 ? 11.976 -4.793 1.041 1.00 90.00 100 GLU A N 1
ATOM 793 C CA . GLU A 1 100 ? 11.615 -3.625 1.838 1.00 90.00 100 GLU A CA 1
ATOM 794 C C . GLU A 1 100 ? 12.338 -2.348 1.370 1.00 90.00 100 GLU A C 1
ATOM 796 O O . GLU A 1 100 ? 13.450 -2.407 0.842 1.00 90.00 100 GLU A O 1
ATOM 801 N N . LEU A 1 101 ? 11.711 -1.188 1.591 1.00 91.19 101 LEU A N 1
ATOM 802 C CA . LEU A 1 101 ? 12.307 0.137 1.410 1.00 91.19 101 LEU A CA 1
ATOM 803 C C . LEU A 1 101 ? 12.280 0.908 2.732 1.00 91.19 101 LEU A C 1
ATOM 805 O O . LEU A 1 101 ? 11.258 1.476 3.124 1.00 91.19 101 LEU A O 1
ATOM 809 N N . GLN A 1 102 ? 13.428 0.978 3.397 1.00 89.44 102 GLN A N 1
ATOM 810 C CA . GLN A 1 102 ? 13.598 1.762 4.617 1.00 89.44 102 GLN A CA 1
ATOM 811 C C . GLN A 1 102 ? 14.955 2.454 4.631 1.00 89.44 102 GLN A C 1
ATOM 813 O O . GLN A 1 102 ? 15.922 1.985 4.043 1.00 89.44 102 GLN A O 1
ATOM 818 N N . GLN A 1 103 ? 15.027 3.593 5.302 1.00 89.81 103 GLN A N 1
ATOM 819 C CA . GLN A 1 103 ? 16.233 4.396 5.482 1.00 89.81 103 GLN A CA 1
ATOM 820 C C . GLN A 1 103 ? 16.910 4.738 4.148 1.00 89.81 103 GLN A C 1
ATOM 822 O O . GLN A 1 103 ? 18.135 4.750 4.045 1.00 89.81 103 GLN A O 1
ATOM 827 N N . ASN A 1 104 ? 16.098 5.008 3.118 1.00 87.44 104 ASN A N 1
ATOM 828 C CA . ASN A 1 104 ? 16.559 5.255 1.749 1.00 87.44 104 ASN A CA 1
ATOM 829 C C . ASN A 1 104 ? 17.379 4.090 1.148 1.00 87.44 104 ASN A C 1
ATOM 831 O O . ASN A 1 104 ? 18.195 4.294 0.250 1.00 87.44 104 ASN A O 1
ATOM 835 N N . SER A 1 105 ? 17.166 2.873 1.650 1.00 88.88 105 SER A N 1
ATOM 836 C CA . SER A 1 105 ? 17.824 1.647 1.215 1.00 88.88 105 SER A CA 1
ATOM 837 C C . SER A 1 105 ? 16.777 0.616 0.808 1.00 88.88 105 SER A C 1
ATOM 839 O O . SER A 1 105 ? 15.826 0.355 1.546 1.00 88.88 105 SER A O 1
ATOM 841 N N . LEU A 1 106 ? 16.967 0.029 -0.373 1.00 89.75 106 LEU A N 1
ATOM 842 C CA . LEU A 1 106 ? 16.206 -1.131 -0.822 1.00 89.75 106 LEU A CA 1
ATOM 843 C C . LEU A 1 106 ? 16.948 -2.384 -0.353 1.00 89.75 106 LEU A C 1
ATOM 845 O O . LEU A 1 106 ? 18.105 -2.586 -0.721 1.00 89.75 106 LEU A O 1
ATOM 849 N N . SER A 1 107 ? 16.302 -3.213 0.456 1.00 85.12 107 SER A N 1
ATOM 850 C CA . SER A 1 107 ? 16.858 -4.483 0.931 1.00 85.12 107 SER A CA 1
ATOM 851 C C . SER A 1 107 ? 15.967 -5.646 0.527 1.00 85.12 107 SER A C 1
ATOM 853 O O . SER A 1 107 ? 14.758 -5.498 0.337 1.00 85.12 107 SER A O 1
ATOM 855 N N . VAL A 1 108 ? 16.586 -6.818 0.391 1.00 80.56 108 VAL A N 1
ATOM 856 C CA . VAL A 1 108 ? 15.876 -8.082 0.210 1.00 80.56 108 VAL A CA 1
ATOM 857 C C . VAL A 1 108 ? 16.151 -8.996 1.392 1.00 80.56 108 VAL A C 1
ATOM 859 O O . VAL A 1 108 ? 17.223 -8.955 2.003 1.00 80.56 108 VAL A O 1
ATOM 862 N N . GLY A 1 109 ? 15.177 -9.833 1.714 1.00 65.88 109 GLY A N 1
ATOM 863 C CA . GLY A 1 109 ? 15.295 -10.771 2.819 1.00 65.88 109 GLY A CA 1
ATOM 864 C C . GLY A 1 109 ? 14.136 -10.670 3.796 1.00 65.88 109 GLY A C 1
ATOM 865 O O . GLY A 1 109 ? 13.604 -9.598 4.081 1.00 65.88 109 GLY A O 1
ATOM 866 N N . PHE A 1 110 ? 13.718 -11.842 4.264 1.00 56.53 110 PHE A N 1
ATOM 867 C CA . PHE A 1 110 ? 12.528 -12.037 5.075 1.00 56.53 110 PHE A CA 1
ATOM 868 C C . PHE A 1 110 ? 12.534 -11.126 6.307 1.00 56.53 110 PHE A C 1
ATOM 870 O O . PHE A 1 110 ? 13.545 -11.016 7.005 1.00 56.53 110 PHE A O 1
ATOM 877 N N . ALA A 1 111 ? 11.380 -10.520 6.599 1.00 52.25 111 ALA A N 1
ATOM 878 C CA . ALA A 1 111 ? 11.150 -9.721 7.799 1.00 52.25 111 ALA A CA 1
ATOM 879 C C . ALA A 1 111 ? 11.812 -10.358 9.043 1.00 52.25 111 ALA A C 1
ATOM 881 O O . ALA A 1 111 ? 11.435 -11.454 9.452 1.00 52.25 111 ALA A O 1
ATOM 882 N N . GLY A 1 112 ? 12.790 -9.666 9.646 1.00 53.28 112 GLY A N 1
ATOM 883 C CA . GLY A 1 112 ? 13.462 -10.115 10.876 1.00 53.28 112 GLY A CA 1
ATOM 884 C C . GLY A 1 112 ? 14.933 -10.524 10.733 1.00 53.28 112 GLY A C 1
ATOM 885 O O . GLY A 1 112 ? 15.288 -11.644 11.079 1.00 53.28 112 GLY A O 1
ATOM 886 N N . ALA A 1 113 ? 15.800 -9.592 10.319 1.00 52.41 113 ALA A N 1
ATOM 887 C CA . ALA A 1 113 ? 17.265 -9.738 10.340 1.00 52.41 113 ALA A CA 1
ATOM 888 C C . ALA A 1 113 ? 17.855 -10.887 9.489 1.00 52.41 113 ALA A C 1
ATOM 890 O O . ALA A 1 113 ? 19.020 -11.235 9.668 1.00 52.41 113 ALA A O 1
ATOM 891 N N . ASN A 1 114 ? 17.097 -11.427 8.530 1.00 53.28 114 ASN A N 1
ATOM 892 C CA . ASN A 1 114 ? 17.599 -12.376 7.538 1.00 53.28 114 ASN A CA 1
ATOM 893 C C . ASN A 1 114 ? 17.856 -11.624 6.226 1.00 53.28 114 ASN A C 1
ATOM 895 O O . ASN A 1 114 ? 16.915 -11.322 5.503 1.00 53.28 114 ASN A O 1
ATOM 899 N N . TYR A 1 115 ? 19.111 -11.282 5.937 1.00 55.84 115 TYR A N 1
ATOM 900 C CA . TYR A 1 115 ? 19.507 -10.477 4.775 1.00 55.84 115 TYR A CA 1
ATOM 901 C C . TYR A 1 115 ? 19.996 -11.346 3.610 1.00 55.84 115 TYR A C 1
ATOM 903 O O . TYR A 1 115 ? 20.796 -12.262 3.794 1.00 55.84 115 TYR A O 1
ATOM 911 N N . GLY A 1 116 ? 19.559 -11.003 2.398 1.00 53.62 116 GLY A N 1
ATOM 912 C CA . GLY A 1 116 ? 20.259 -11.299 1.149 1.00 53.62 116 GLY A CA 1
ATOM 913 C C . GLY A 1 116 ? 20.563 -9.974 0.447 1.00 53.62 116 GLY A C 1
ATOM 914 O O . GLY A 1 116 ? 19.817 -9.015 0.602 1.00 53.62 116 GLY A O 1
ATOM 915 N N . PHE A 1 117 ? 21.659 -9.875 -0.298 1.00 49.97 117 PHE A N 1
ATOM 916 C CA . PHE A 1 117 ? 21.936 -8.705 -1.139 1.00 49.97 117 PHE A CA 1
ATOM 917 C C . PHE A 1 117 ? 21.819 -9.132 -2.602 1.00 49.97 117 PHE A C 1
ATOM 919 O O . PHE A 1 117 ? 22.356 -10.174 -2.974 1.00 49.97 117 PHE A O 1
ATOM 926 N N . ILE A 1 118 ? 21.113 -8.347 -3.419 1.00 39.06 118 ILE A N 1
ATOM 927 C CA . ILE A 1 118 ? 21.158 -8.482 -4.880 1.00 39.06 118 ILE A CA 1
ATOM 928 C C . ILE A 1 118 ? 22.317 -7.606 -5.362 1.00 39.06 118 ILE A C 1
ATOM 930 O O . ILE A 1 118 ? 22.355 -6.420 -5.031 1.00 39.06 118 ILE A O 1
ATOM 934 N N . ALA A 1 119 ? 23.266 -8.214 -6.076 1.00 37.00 119 ALA A N 1
ATOM 935 C CA . ALA A 1 119 ? 24.390 -7.551 -6.738 1.00 37.00 119 ALA A CA 1
ATOM 936 C C . ALA A 1 119 ? 24.109 -7.387 -8.235 1.00 37.00 119 ALA A C 1
ATOM 938 O O . ALA A 1 119 ? 23.479 -8.309 -8.807 1.00 37.00 119 ALA A O 1
#

Sequence (119 aa):
MKLFAVLLLFIGFSVSVSAQTRQKALEKFNDLKRQAEIQEKIILLPEEKDFDAATKQNVGVFRILPREIYDKGLFMTRGGGAYYSFQLKASDYGNASDIELQQNSLSVGFAGANYGFIA

Radius of gyration: 25.05 Å; chains: 1; bounding box: 51×47×91 Å